Protein AF-A0A8B7ITH2-F1 (afdb_monomer_lite)

Sequence (144 aa):
AIYERLFCWIVTHINDVIEVKNYDTTIHGKNTVIGVLDIYGFEIFDNNSFEQFCINYCNEKLQQLFIQLVLKQEQEEYQREGIPWKHIDYFNNQIIVDLVEQQHKGIIAILDDACMNVGKVTDEMFLEALNNKLGKHAHFSSRK

Secondary structure (DSSP, 8-state):
-HHHHHHHHHHHHHHHHHS-TT--HHHH-S---------------SS--HHHHHHHHHHHHHHHHHIIIIIIHHHHHHHHTT----------THHHHHHHH-TTTSHHHHHHHHHH-SS---HHHHHHHHHHHHTT-TT-----

pLDDT: mean 92.3, std 6.29, range [57.03, 98.44]

Foldseek 3Di:
DVVVVVVVVVVVVVCVVPDDPPDDCVVNNDDDDDDDDDADEQDDDPDDDVVNVVRVLVNLVVVLVCCVPPPVVVVVVCVVVVHDDDRDDDDRSVLVNCCADPDCQHLVNLVVVQVPDPDDRDPVNSVVVCCVRPVPPPPDDDDD

Structure (mmCIF, N/CA/C/O backbone):
data_AF-A0A8B7ITH2-F1
#
_entry.id   AF-A0A8B7ITH2-F1
#
loop_
_atom_site.group_PDB
_atom_site.id
_atom_site.type_symbol
_atom_site.label_atom_id
_atom_site.label_alt_id
_atom_site.label_comp_id
_atom_site.label_asym_id
_atom_site.label_entity_id
_atom_site.label_seq_id
_atom_site.pdbx_PDB_ins_code
_atom_site.Cartn_x
_atom_site.Cartn_y
_atom_site.Cartn_z
_atom_site.occupancy
_atom_site.B_iso_or_equiv
_atom_site.auth_seq_id
_atom_site.auth_comp_id
_atom_site.auth_asym_id
_atom_site.auth_atom_id
_atom_site.pdbx_PDB_model_num
ATOM 1 N N . ALA A 1 1 ? 12.187 0.016 17.389 1.00 87.50 1 ALA A N 1
ATOM 2 C CA . ALA A 1 1 ? 13.188 1.039 17.768 1.00 87.50 1 ALA A CA 1
ATOM 3 C C . ALA A 1 1 ? 14.646 0.580 17.593 1.00 87.50 1 ALA A C 1
ATOM 5 O O . ALA A 1 1 ? 15.222 0.928 16.577 1.00 87.50 1 ALA A O 1
ATOM 6 N N . ILE A 1 2 ? 15.288 -0.166 18.512 1.00 96.69 2 ILE A N 1
ATOM 7 C CA . ILE A 1 2 ? 16.733 -0.497 18.360 1.00 96.69 2 ILE A CA 1
ATOM 8 C C . ILE A 1 2 ? 16.987 -1.410 17.154 1.00 96.69 2 ILE A C 1
ATOM 10 O O . ILE A 1 2 ? 17.840 -1.100 16.329 1.00 96.69 2 ILE A O 1
ATOM 14 N N . TYR A 1 3 ? 16.219 -2.496 17.032 1.00 97.38 3 TYR A N 1
ATOM 15 C CA . TYR A 1 3 ? 16.345 -3.435 15.914 1.00 97.38 3 TYR A CA 1
ATOM 16 C C . TYR A 1 3 ? 16.109 -2.757 14.558 1.00 97.38 3 TYR A C 1
ATOM 18 O O . TYR A 1 3 ? 16.921 -2.874 13.654 1.00 97.38 3 TYR A O 1
ATOM 26 N N . GLU A 1 4 ? 15.036 -1.977 14.453 1.00 96.81 4 GLU A N 1
ATOM 27 C CA . GLU A 1 4 ? 14.710 -1.166 13.275 1.00 96.81 4 GLU A CA 1
ATOM 28 C C . GLU A 1 4 ? 15.853 -0.214 12.887 1.00 96.81 4 GLU A C 1
ATOM 30 O O . GLU A 1 4 ? 16.275 -0.192 11.738 1.00 96.81 4 GLU A O 1
ATOM 35 N N . ARG A 1 5 ? 16.419 0.529 13.850 1.00 97.56 5 ARG A N 1
ATOM 36 C CA . ARG A 1 5 ? 17.552 1.432 13.588 1.00 97.56 5 ARG A CA 1
ATOM 37 C C . ARG A 1 5 ? 18.795 0.681 13.125 1.00 97.56 5 ARG A C 1
ATOM 39 O O . ARG A 1 5 ? 19.500 1.174 12.252 1.00 97.56 5 ARG A O 1
ATOM 46 N N . LEU A 1 6 ? 19.056 -0.491 13.702 1.00 98.19 6 LEU A N 1
ATOM 47 C CA . LEU A 1 6 ? 20.152 -1.356 13.276 1.00 98.19 6 LEU A CA 1
ATOM 48 C C . LEU A 1 6 ? 19.934 -1.853 11.844 1.00 98.19 6 LEU A C 1
ATOM 50 O O . LEU A 1 6 ? 20.849 -1.766 11.033 1.00 98.19 6 LEU A O 1
ATOM 54 N N . PHE A 1 7 ? 18.730 -2.328 11.524 1.00 97.88 7 PHE A N 1
ATOM 55 C CA . PHE A 1 7 ? 18.370 -2.768 10.179 1.00 97.88 7 PHE A CA 1
ATOM 56 C C . PHE A 1 7 ? 18.556 -1.639 9.158 1.00 97.88 7 PHE A C 1
ATOM 58 O O . PHE A 1 7 ? 19.270 -1.822 8.175 1.00 97.88 7 PHE A O 1
ATOM 65 N N . CYS A 1 8 ? 18.011 -0.449 9.432 1.00 97.69 8 CYS A N 1
ATOM 66 C CA . CYS A 1 8 ? 18.190 0.719 8.569 1.00 97.69 8 CYS A CA 1
ATOM 67 C C . CYS A 1 8 ? 19.670 1.080 8.397 1.00 97.69 8 CYS A C 1
ATOM 69 O O . CYS A 1 8 ? 20.098 1.352 7.281 1.00 97.69 8 CYS A O 1
ATOM 71 N N . TRP A 1 9 ? 20.470 1.036 9.469 1.00 98.19 9 TRP A N 1
ATOM 72 C CA . TRP A 1 9 ? 21.908 1.302 9.386 1.00 98.19 9 TRP A CA 1
ATOM 73 C C . TRP A 1 9 ? 22.636 0.296 8.485 1.00 98.19 9 TRP A C 1
ATOM 75 O O . TRP A 1 9 ? 23.464 0.704 7.673 1.00 98.19 9 TRP A O 1
ATOM 85 N N . ILE A 1 10 ? 22.304 -0.997 8.578 1.00 98.44 10 ILE A N 1
ATOM 86 C CA . ILE A 1 10 ? 22.871 -2.035 7.705 1.00 98.44 10 ILE A CA 1
ATOM 87 C C . ILE A 1 10 ? 22.508 -1.758 6.242 1.00 98.44 10 ILE A C 1
ATOM 89 O O . ILE A 1 10 ? 23.390 -1.786 5.387 1.00 98.44 10 ILE A O 1
ATOM 93 N N . VAL A 1 11 ? 21.236 -1.460 5.953 1.00 97.88 11 VAL A N 1
ATOM 94 C CA . VAL A 1 11 ? 20.770 -1.152 4.590 1.00 97.88 11 VAL A CA 1
ATOM 95 C C . VAL A 1 11 ? 21.497 0.070 4.027 1.00 97.88 11 VAL A C 1
ATOM 97 O O . VAL A 1 11 ? 22.020 0.003 2.917 1.00 97.88 11 VAL A O 1
ATOM 100 N N . THR A 1 12 ? 21.597 1.156 4.798 1.00 98.06 12 THR A N 1
ATOM 101 C CA . THR A 1 12 ? 22.354 2.351 4.395 1.00 98.06 12 THR A CA 1
ATOM 102 C C . THR A 1 12 ? 23.814 2.013 4.116 1.00 98.06 12 THR A C 1
ATOM 104 O O . THR A 1 12 ? 24.338 2.392 3.076 1.00 98.06 12 THR A O 1
ATOM 107 N N . HIS A 1 13 ? 24.460 1.243 4.994 1.00 98.00 13 HIS A N 1
ATOM 108 C CA . HIS A 1 13 ? 25.859 0.873 4.809 1.00 98.00 13 HIS A CA 1
ATOM 109 C C . HIS A 1 13 ? 26.086 0.034 3.543 1.00 98.00 13 HIS A C 1
ATOM 111 O O . HIS A 1 13 ? 27.058 0.257 2.827 1.00 98.00 13 HIS A O 1
ATOM 117 N N . ILE A 1 14 ? 25.186 -0.908 3.239 1.00 97.94 14 ILE A N 1
ATOM 118 C CA . ILE A 1 14 ? 25.242 -1.685 1.994 1.00 97.94 14 ILE A CA 1
ATOM 119 C C . ILE A 1 14 ? 25.089 -0.755 0.785 1.00 97.94 14 ILE A C 1
ATOM 121 O O . ILE A 1 14 ? 25.892 -0.852 -0.142 1.00 97.94 14 ILE A O 1
ATOM 125 N N . ASN A 1 15 ? 24.118 0.163 0.816 1.00 96.44 15 ASN A N 1
ATOM 126 C CA . ASN A 1 15 ? 23.879 1.123 -0.264 1.00 96.44 15 ASN A CA 1
ATOM 127 C C . ASN A 1 15 ? 25.113 1.993 -0.548 1.00 96.44 15 ASN A C 1
ATOM 129 O O . ASN A 1 15 ? 25.517 2.096 -1.703 1.00 96.44 15 ASN A O 1
ATOM 133 N N . ASP A 1 16 ? 25.768 2.528 0.486 1.00 95.69 16 ASP A N 1
ATOM 134 C CA . ASP A 1 16 ? 26.981 3.354 0.351 1.00 95.69 16 ASP A CA 1
ATOM 135 C C . ASP A 1 16 ? 28.165 2.590 -0.280 1.00 95.69 16 ASP A C 1
ATOM 137 O O . ASP A 1 16 ? 29.062 3.177 -0.897 1.00 95.69 16 ASP A O 1
ATOM 141 N N . VAL A 1 17 ? 28.205 1.266 -0.092 1.00 96.12 17 VAL A N 1
ATOM 142 C CA . VAL A 1 17 ? 29.256 0.395 -0.636 1.00 96.12 17 VAL A CA 1
ATOM 143 C C . VAL A 1 17 ? 28.990 0.041 -2.098 1.00 96.12 17 VAL A C 1
ATOM 145 O O . VAL A 1 17 ? 29.939 0.004 -2.883 1.00 96.12 17 VAL A O 1
ATOM 148 N N . ILE A 1 18 ? 27.733 -0.223 -2.468 1.00 94.44 18 ILE A N 1
ATOM 149 C CA . ILE A 1 18 ? 27.357 -0.629 -3.835 1.00 94.44 18 ILE A CA 1
ATOM 150 C C . ILE A 1 18 ? 27.076 0.554 -4.768 1.00 94.44 18 ILE A C 1
ATOM 152 O O . ILE A 1 18 ? 26.967 0.355 -5.978 1.00 94.44 18 ILE A O 1
ATOM 156 N N . GLU A 1 19 ? 26.942 1.767 -4.228 1.00 90.62 19 GLU A N 1
ATOM 157 C CA . GLU A 1 19 ? 26.720 2.978 -5.012 1.00 90.62 19 GLU A CA 1
ATOM 158 C C . GLU A 1 19 ? 27.810 3.152 -6.083 1.00 90.62 19 GLU A C 1
ATOM 160 O O . GLU A 1 19 ? 29.016 3.078 -5.819 1.00 90.62 19 GLU A O 1
ATOM 165 N N . VAL A 1 20 ? 27.381 3.408 -7.322 1.00 87.25 20 VAL A N 1
ATOM 166 C CA . VAL A 1 20 ? 28.291 3.633 -8.448 1.00 87.25 20 VAL A CA 1
ATOM 167 C C . VAL A 1 20 ? 28.952 5.002 -8.294 1.00 87.25 20 VAL A C 1
ATOM 169 O O . VAL A 1 20 ? 28.355 6.041 -8.572 1.00 87.25 20 VAL A O 1
ATOM 172 N N . LYS A 1 21 ? 30.214 5.002 -7.863 1.00 85.31 21 LYS A N 1
ATOM 173 C CA . LYS A 1 21 ? 31.016 6.223 -7.702 1.00 85.31 21 LYS A CA 1
ATOM 174 C C . LYS A 1 21 ? 31.520 6.738 -9.049 1.00 85.31 21 LYS A C 1
ATOM 176 O O . LYS A 1 21 ? 31.799 5.961 -9.957 1.00 85.31 21 LYS A O 1
ATOM 181 N N . ASN A 1 22 ? 31.720 8.054 -9.132 1.00 83.38 22 ASN A N 1
ATOM 182 C CA . ASN A 1 22 ? 32.293 8.752 -10.292 1.00 83.38 22 ASN A CA 1
ATOM 183 C C . ASN A 1 22 ? 31.465 8.632 -11.583 1.00 83.38 22 ASN A C 1
ATOM 185 O O . ASN A 1 22 ? 32.025 8.587 -12.675 1.00 83.38 22 ASN A O 1
ATOM 189 N N . TYR A 1 23 ? 30.135 8.601 -11.468 1.00 80.25 23 TYR A N 1
ATOM 190 C CA . TYR A 1 23 ? 29.258 8.643 -12.631 1.00 80.25 23 TYR A CA 1
ATOM 191 C C . TYR A 1 23 ? 29.301 10.027 -13.306 1.00 80.25 23 TYR A C 1
ATOM 193 O O . TYR A 1 23 ? 28.702 10.988 -12.824 1.00 80.25 23 TYR A O 1
ATOM 201 N N . ASP A 1 24 ? 29.996 10.128 -14.435 1.00 81.44 24 ASP A N 1
ATOM 202 C CA . ASP A 1 24 ? 29.956 11.278 -15.333 1.00 81.44 24 ASP A CA 1
ATOM 203 C C . ASP A 1 24 ? 28.923 11.068 -16.457 1.00 81.44 24 ASP A C 1
ATOM 205 O O . ASP A 1 24 ? 29.073 10.198 -17.317 1.00 81.44 24 ASP A O 1
ATOM 209 N N . THR A 1 25 ? 27.875 11.895 -16.481 1.00 81.62 25 THR A N 1
ATOM 210 C CA . THR A 1 25 ? 26.812 11.862 -17.503 1.00 81.62 25 THR A CA 1
ATOM 211 C C . THR A 1 25 ? 27.325 12.145 -18.917 1.00 81.62 25 THR A C 1
ATOM 213 O O . THR A 1 25 ? 26.699 11.715 -19.888 1.00 81.62 25 THR A O 1
ATOM 216 N N . THR A 1 26 ? 28.457 12.840 -19.056 1.00 81.69 26 THR A N 1
ATOM 217 C CA . THR A 1 26 ? 29.075 13.157 -20.351 1.00 81.69 26 THR A CA 1
ATOM 218 C C . THR A 1 26 ? 29.858 11.980 -20.928 1.00 81.69 26 THR A C 1
ATOM 220 O O . THR A 1 26 ? 29.947 11.849 -22.147 1.00 81.69 26 THR A O 1
ATOM 223 N N . ILE A 1 27 ? 30.370 11.096 -20.063 1.00 82.06 27 ILE A N 1
ATOM 224 C CA . ILE A 1 27 ? 31.176 9.925 -20.440 1.00 82.06 27 ILE A CA 1
ATOM 225 C C . ILE A 1 27 ? 30.312 8.657 -20.491 1.00 82.06 27 ILE A C 1
ATOM 227 O O . ILE A 1 27 ? 30.479 7.827 -21.383 1.00 82.06 27 ILE A O 1
ATOM 231 N N . HIS A 1 28 ? 29.382 8.500 -19.547 1.00 81.19 28 HIS A N 1
ATOM 232 C CA . HIS A 1 28 ? 28.599 7.274 -19.354 1.00 81.19 28 HIS A CA 1
ATOM 233 C C . HIS A 1 28 ? 27.161 7.366 -19.885 1.00 81.19 28 HIS A C 1
ATOM 235 O O . HIS A 1 28 ? 26.462 6.357 -19.935 1.00 81.19 28 HIS A O 1
ATOM 241 N N . GLY A 1 29 ? 26.717 8.547 -20.329 1.00 81.31 29 GLY A N 1
ATOM 242 C CA . GLY A 1 29 ? 25.391 8.747 -20.911 1.00 81.31 29 GLY A CA 1
ATOM 243 C C . GLY A 1 29 ? 24.272 8.877 -19.872 1.00 81.31 29 GLY A C 1
ATOM 244 O O . GLY A 1 29 ? 24.468 9.408 -18.774 1.00 81.31 29 GLY A O 1
ATOM 245 N N . LYS A 1 30 ? 23.054 8.445 -20.231 1.00 76.19 30 LYS A N 1
ATOM 246 C CA . LYS A 1 30 ? 21.887 8.475 -19.331 1.00 76.19 30 LYS A CA 1
ATOM 247 C C . LYS A 1 30 ? 21.981 7.346 -18.309 1.00 76.19 30 LYS A C 1
ATOM 249 O O . LYS A 1 30 ? 22.200 6.202 -18.685 1.00 76.19 30 LYS A O 1
ATOM 254 N N . ASN A 1 31 ? 21.740 7.675 -17.042 1.00 79.19 31 ASN A N 1
ATOM 255 C CA . ASN A 1 31 ? 21.774 6.698 -15.961 1.00 79.19 31 ASN A CA 1
ATOM 256 C C . ASN A 1 31 ? 20.528 5.806 -16.047 1.00 79.19 31 ASN A C 1
ATOM 258 O O . ASN A 1 31 ? 19.432 6.226 -15.674 1.00 79.19 31 ASN A O 1
ATOM 262 N N . THR A 1 32 ? 20.681 4.611 -16.613 1.00 84.62 32 THR A N 1
ATOM 263 C CA . THR A 1 32 ? 19.619 3.606 -16.727 1.00 84.62 32 THR A CA 1
ATOM 264 C C . THR A 1 32 ? 19.839 2.507 -15.705 1.00 84.62 32 THR A C 1
ATOM 266 O O . THR A 1 32 ? 20.944 1.979 -15.598 1.00 84.62 32 THR A O 1
ATOM 269 N N . VAL A 1 33 ? 18.777 2.119 -15.005 1.00 89.00 33 VAL A N 1
ATOM 270 C CA . VAL A 1 33 ? 18.813 1.060 -13.994 1.00 89.00 33 VAL A CA 1
ATOM 271 C C . VAL A 1 33 ? 17.851 -0.063 -14.365 1.00 89.00 33 VAL A C 1
ATOM 273 O O . VAL A 1 33 ? 16.806 0.179 -14.968 1.00 89.00 33 VAL A O 1
ATOM 276 N N . ILE A 1 34 ? 18.203 -1.290 -13.984 1.00 92.81 34 ILE A N 1
ATOM 277 C CA . ILE A 1 34 ? 17.308 -2.448 -14.025 1.00 92.81 34 ILE A CA 1
ATOM 278 C C . ILE A 1 34 ? 16.887 -2.717 -12.583 1.00 92.81 34 ILE A C 1
ATOM 280 O O . ILE A 1 34 ? 17.727 -3.038 -11.744 1.00 92.81 34 ILE A O 1
ATOM 284 N N . GLY A 1 35 ? 15.600 -2.541 -12.291 1.00 92.69 35 GLY A N 1
ATOM 285 C CA . GLY A 1 35 ? 15.034 -2.815 -10.974 1.00 92.69 35 GLY A CA 1
ATOM 286 C C . GLY A 1 35 ? 14.550 -4.258 -10.865 1.00 92.69 35 GLY A C 1
ATOM 287 O O . GLY A 1 35 ? 13.930 -4.775 -11.791 1.00 92.69 35 GLY A O 1
ATOM 288 N N . VAL A 1 36 ? 14.801 -4.885 -9.718 1.00 95.19 36 VAL A N 1
ATOM 289 C CA . VAL A 1 36 ? 14.209 -6.173 -9.337 1.00 95.19 36 VAL A CA 1
ATOM 290 C C . VAL A 1 36 ? 13.435 -5.950 -8.044 1.00 95.19 36 VAL A C 1
ATOM 292 O O . VAL A 1 36 ? 13.971 -5.370 -7.102 1.00 95.19 36 VAL A O 1
ATOM 295 N N . LEU A 1 37 ? 12.172 -6.372 -8.020 1.00 94.38 37 LEU A N 1
ATOM 296 C CA . LEU A 1 37 ? 11.290 -6.248 -6.863 1.00 94.38 37 LEU A CA 1
ATOM 297 C C . LEU A 1 37 ? 11.066 -7.635 -6.255 1.00 94.38 37 LEU A C 1
ATOM 299 O O . LEU A 1 37 ? 10.577 -8.527 -6.944 1.00 94.38 37 LEU A O 1
ATOM 303 N N . ASP A 1 38 ? 11.412 -7.789 -4.979 1.00 96.12 38 ASP A N 1
ATOM 304 C CA . ASP A 1 38 ? 11.161 -8.987 -4.174 1.00 96.12 38 ASP A CA 1
ATOM 305 C C . ASP A 1 38 ? 10.385 -8.583 -2.917 1.00 96.12 38 ASP A C 1
ATOM 307 O O . ASP A 1 38 ? 10.816 -7.707 -2.164 1.00 96.12 38 ASP A O 1
ATOM 311 N N . ILE A 1 39 ? 9.197 -9.154 -2.745 1.00 93.62 39 ILE A N 1
ATOM 312 C CA . ILE A 1 39 ? 8.200 -8.735 -1.757 1.00 93.62 39 ILE A CA 1
ATOM 313 C C . ILE A 1 39 ? 7.326 -9.920 -1.340 1.00 93.62 39 ILE A C 1
ATOM 315 O O . ILE A 1 39 ? 7.174 -10.899 -2.071 1.00 93.62 39 ILE A O 1
ATOM 319 N N . TYR A 1 40 ? 6.676 -9.791 -0.185 1.00 89.19 40 TYR A N 1
ATOM 320 C CA . TYR A 1 40 ? 5.657 -10.736 0.267 1.00 89.19 40 TYR A CA 1
ATOM 321 C C . TYR A 1 40 ? 4.392 -10.669 -0.604 1.00 89.19 40 TYR A C 1
ATOM 323 O O . TYR A 1 40 ? 3.943 -9.581 -0.971 1.00 89.19 40 TYR A O 1
ATOM 331 N N . GLY A 1 41 ? 3.795 -11.831 -0.888 1.00 93.38 41 GLY A N 1
ATOM 332 C CA . GLY A 1 41 ? 2.473 -11.936 -1.516 1.00 93.38 41 GLY A CA 1
ATOM 333 C C . GLY A 1 41 ? 1.322 -11.716 -0.527 1.00 93.38 41 GLY A C 1
ATOM 334 O O . GLY A 1 41 ? 1.550 -11.397 0.638 1.00 93.38 41 GLY A O 1
ATOM 335 N N . PHE A 1 42 ? 0.081 -11.914 -0.982 1.00 95.69 42 PHE A N 1
ATOM 336 C CA . PHE A 1 42 ? -1.097 -11.868 -0.108 1.00 95.69 42 PHE A CA 1
ATOM 337 C C . PHE A 1 42 ? -1.026 -12.921 1.010 1.00 95.69 42 PHE A C 1
ATOM 339 O O . PHE A 1 42 ? -0.768 -14.099 0.752 1.00 95.69 42 PHE A O 1
ATOM 346 N N . GLU A 1 43 ? -1.340 -12.506 2.237 1.00 96.31 43 GLU A N 1
ATOM 347 C CA . GLU A 1 43 ? -1.378 -13.350 3.432 1.00 96.31 43 GLU A CA 1
ATOM 348 C C . GLU A 1 43 ? -2.797 -13.428 4.002 1.00 96.31 43 GLU A C 1
ATOM 350 O O . GLU A 1 43 ? -3.468 -12.411 4.198 1.00 96.31 43 GLU A O 1
ATOM 355 N N . ILE A 1 44 ? -3.260 -14.647 4.285 1.00 95.19 44 ILE A N 1
ATOM 356 C CA . ILE A 1 44 ? -4.554 -14.898 4.924 1.00 95.19 44 ILE A CA 1
ATOM 357 C C . ILE A 1 44 ? -4.362 -15.984 5.980 1.00 95.19 44 ILE A C 1
ATOM 359 O O . ILE A 1 44 ? -4.217 -17.163 5.655 1.00 95.19 44 ILE A O 1
ATOM 363 N N . PHE A 1 45 ? -4.381 -15.578 7.245 1.00 95.44 45 PHE A N 1
ATOM 364 C CA . PHE A 1 45 ? -4.317 -16.469 8.403 1.00 95.44 45 PHE A CA 1
ATOM 365 C C . PHE A 1 45 ? -5.656 -16.523 9.148 1.00 95.44 45 PHE A C 1
ATOM 367 O O . PHE A 1 45 ? -6.573 -15.752 8.857 1.00 95.44 45 PHE A O 1
ATOM 374 N N . ASP A 1 46 ? -5.753 -17.405 10.148 1.00 96.38 46 ASP A N 1
ATOM 375 C CA . ASP A 1 46 ? -6.924 -17.484 11.035 1.00 96.38 46 ASP A CA 1
ATOM 376 C C . ASP A 1 46 ? -7.153 -16.167 11.796 1.00 96.38 46 ASP A C 1
ATOM 378 O O . ASP A 1 46 ? -8.290 -15.722 11.949 1.00 96.38 46 ASP A O 1
ATOM 382 N N . ASN A 1 47 ? -6.063 -15.522 12.227 1.00 94.94 47 ASN A N 1
ATOM 383 C CA . ASN A 1 47 ? -6.062 -14.198 12.844 1.00 94.94 47 ASN A CA 1
ATOM 384 C C . ASN A 1 47 ? -5.080 -13.300 12.088 1.00 94.94 47 ASN A C 1
ATOM 386 O O . ASN A 1 47 ? -3.880 -13.564 12.097 1.00 94.94 47 ASN A O 1
ATOM 390 N N . ASN A 1 48 ? -5.590 -12.248 11.447 1.00 95.56 48 ASN A N 1
ATOM 391 C CA . ASN A 1 48 ? -4.785 -11.268 10.716 1.00 95.56 48 ASN A CA 1
ATOM 392 C C . ASN A 1 48 ? -4.709 -9.983 11.541 1.00 95.56 48 ASN A C 1
ATOM 394 O O . ASN A 1 48 ? -5.750 -9.462 11.951 1.00 95.56 48 ASN A O 1
ATOM 398 N N . SER A 1 49 ? -3.500 -9.483 11.786 1.00 96.62 49 SER A N 1
ATOM 399 C CA . SER A 1 49 ? -3.271 -8.232 12.510 1.00 96.62 49 SER A CA 1
ATOM 400 C C . SER A 1 49 ? -2.994 -7.073 11.547 1.00 96.62 49 SER A C 1
ATOM 402 O O . SER A 1 49 ? -3.162 -7.184 10.327 1.00 96.62 49 SER A O 1
ATOM 404 N N . PHE A 1 50 ? -2.597 -5.926 12.098 1.00 96.25 50 PHE A N 1
ATOM 405 C CA . PHE A 1 50 ? -2.272 -4.735 11.317 1.00 96.25 50 PHE A CA 1
ATOM 406 C C . PHE A 1 50 ? -1.130 -4.980 10.312 1.00 96.25 50 PHE A C 1
ATOM 408 O O . PHE A 1 50 ? -1.120 -4.413 9.223 1.00 96.25 50 PHE A O 1
ATOM 415 N N . GLU A 1 51 ? -0.199 -5.875 10.631 1.00 96.62 51 GLU A N 1
ATOM 416 C CA . GLU A 1 51 ? 0.903 -6.267 9.759 1.00 96.62 51 GLU A CA 1
ATOM 417 C C . GLU A 1 51 ? 0.398 -6.922 8.466 1.00 96.62 51 GLU A C 1
ATOM 419 O O . GLU A 1 51 ? 0.760 -6.473 7.378 1.00 96.62 51 GLU A O 1
ATOM 424 N N . GLN A 1 52 ? -0.499 -7.912 8.561 1.00 97.94 52 GLN A N 1
ATOM 425 C CA . GLN A 1 52 ? -1.126 -8.522 7.379 1.00 97.94 52 GLN A CA 1
ATOM 426 C C . GLN A 1 52 ? -1.952 -7.506 6.592 1.00 97.94 52 GLN A C 1
ATOM 428 O O . GLN A 1 52 ? -1.955 -7.540 5.363 1.00 97.94 52 GLN A O 1
ATOM 433 N N . PHE A 1 53 ? -2.632 -6.581 7.274 1.00 97.62 53 PHE A N 1
ATOM 434 C CA . PHE A 1 53 ? -3.345 -5.496 6.602 1.00 97.62 53 PHE A CA 1
ATOM 435 C C . PHE A 1 53 ? -2.397 -4.652 5.735 1.00 97.62 53 PHE A C 1
ATOM 437 O O . PHE A 1 53 ? -2.687 -4.433 4.560 1.00 97.62 53 PHE A O 1
ATOM 444 N N . CYS A 1 54 ? -1.237 -4.253 6.265 1.00 97.75 54 CYS A N 1
ATOM 445 C CA . CYS A 1 54 ? -0.217 -3.517 5.514 1.00 97.75 54 CYS A CA 1
ATOM 446 C C . CYS A 1 54 ? 0.355 -4.326 4.336 1.00 97.75 54 CYS A C 1
ATOM 448 O O . CYS A 1 54 ? 0.520 -3.776 3.245 1.00 97.75 54 CYS A O 1
ATOM 450 N N . ILE A 1 55 ? 0.624 -5.623 4.528 1.00 97.56 55 ILE A N 1
ATOM 451 C CA . ILE A 1 55 ? 1.124 -6.515 3.467 1.00 97.56 55 ILE A CA 1
ATOM 452 C C . ILE A 1 55 ? 0.093 -6.644 2.338 1.00 97.56 55 ILE A C 1
ATOM 454 O O . ILE A 1 55 ? 0.419 -6.450 1.165 1.00 97.56 55 ILE A O 1
ATOM 458 N N . ASN A 1 56 ? -1.164 -6.924 2.676 1.00 97.81 56 ASN A N 1
ATOM 459 C CA . ASN A 1 56 ? -2.233 -7.106 1.695 1.00 97.81 56 ASN A CA 1
ATOM 460 C C . ASN A 1 56 ? -2.576 -5.798 0.976 1.00 97.81 56 ASN A C 1
ATOM 462 O O . ASN A 1 56 ? -2.781 -5.801 -0.234 1.00 97.81 56 ASN A O 1
ATOM 466 N N . TYR A 1 57 ? -2.560 -4.666 1.681 1.00 97.94 57 TYR A N 1
ATOM 467 C CA . TYR A 1 57 ? -2.710 -3.352 1.061 1.00 97.94 57 TYR A CA 1
ATOM 468 C C . TYR A 1 57 ? -1.585 -3.053 0.053 1.00 97.94 57 TYR A C 1
ATOM 470 O O . TYR A 1 57 ? -1.858 -2.588 -1.054 1.00 97.94 57 TYR A O 1
ATOM 478 N N . CYS A 1 58 ? -0.330 -3.369 0.390 1.00 97.38 58 CYS A N 1
ATOM 479 C CA . CYS A 1 58 ? 0.787 -3.255 -0.552 1.00 97.38 58 CYS A CA 1
ATOM 480 C C . CYS A 1 58 ? 0.539 -4.095 -1.818 1.00 97.38 58 CYS A C 1
ATOM 482 O O . CYS A 1 58 ? 0.706 -3.608 -2.939 1.00 97.38 58 CYS A O 1
ATOM 484 N N . ASN A 1 59 ? 0.058 -5.329 -1.649 1.00 97.62 59 ASN A N 1
ATOM 485 C CA . ASN A 1 59 ? -0.287 -6.202 -2.767 1.00 97.62 59 ASN A CA 1
ATOM 486 C C . ASN A 1 59 ? -1.443 -5.650 -3.622 1.00 97.62 59 ASN A C 1
ATOM 488 O O . ASN A 1 59 ? -1.353 -5.691 -4.848 1.00 97.62 59 ASN A O 1
ATOM 492 N N . GLU A 1 60 ? -2.475 -5.046 -3.025 1.00 97.69 60 GLU A N 1
ATOM 493 C CA . GLU A 1 60 ? -3.548 -4.365 -3.772 1.00 97.69 60 GLU A CA 1
ATOM 494 C C . GLU A 1 60 ? -3.008 -3.207 -4.630 1.00 97.69 60 GLU A C 1
ATOM 496 O O . GLU A 1 60 ? -3.371 -3.065 -5.803 1.00 97.69 60 GLU A O 1
ATOM 501 N N . LYS A 1 61 ? -2.077 -2.403 -4.098 1.00 96.94 61 LYS A N 1
ATOM 502 C CA . LYS A 1 61 ? -1.422 -1.323 -4.861 1.00 96.94 61 LYS A CA 1
ATOM 503 C C . LYS A 1 61 ? -0.637 -1.863 -6.056 1.00 96.94 61 LYS A C 1
ATOM 505 O O . LYS A 1 61 ? -0.676 -1.273 -7.137 1.00 96.94 61 LYS A O 1
ATOM 510 N N . LEU A 1 62 ? 0.058 -2.983 -5.881 1.00 96.12 62 LEU A N 1
ATOM 511 C CA . LEU A 1 62 ? 0.832 -3.621 -6.946 1.00 96.12 62 LEU A CA 1
ATOM 512 C C . LEU A 1 62 ? -0.053 -4.280 -7.996 1.00 96.12 62 LEU A C 1
ATOM 514 O O . LEU A 1 62 ? 0.221 -4.154 -9.188 1.00 96.12 62 LEU A O 1
ATOM 518 N N . GLN A 1 63 ? -1.145 -4.915 -7.575 1.00 95.88 63 GLN A N 1
ATOM 519 C CA . GLN A 1 63 ? -2.158 -5.419 -8.491 1.00 95.88 63 GLN A CA 1
ATOM 520 C C . GLN A 1 63 ? -2.748 -4.278 -9.327 1.00 95.88 63 GLN A C 1
ATOM 522 O O . GLN A 1 63 ? -2.900 -4.434 -10.538 1.00 95.88 63 GLN A O 1
ATOM 527 N N . GLN A 1 64 ? -3.010 -3.114 -8.724 1.00 96.69 64 GLN A N 1
ATOM 528 C CA . GLN A 1 64 ? -3.518 -1.965 -9.470 1.00 96.69 64 GLN A CA 1
ATOM 529 C C . GLN A 1 64 ? -2.501 -1.447 -10.492 1.00 96.69 64 GLN A C 1
ATOM 531 O O . GLN A 1 64 ? -2.862 -1.135 -11.629 1.00 96.69 64 GLN A O 1
ATOM 536 N N . LEU A 1 65 ? -1.218 -1.398 -10.123 1.00 94.56 65 LEU A N 1
ATOM 537 C CA . LEU A 1 65 ? -0.147 -1.051 -11.056 1.00 94.56 65 LEU A CA 1
ATOM 538 C C . LEU A 1 65 ? -0.081 -2.049 -12.222 1.00 94.56 65 LEU A C 1
ATOM 540 O O . LEU A 1 65 ? 0.007 -1.638 -13.377 1.00 94.56 65 LEU A O 1
ATOM 544 N N . PHE A 1 66 ? -0.183 -3.350 -11.938 1.00 93.88 66 PHE A N 1
ATOM 545 C CA . PHE A 1 66 ? -0.206 -4.396 -12.960 1.00 93.88 66 PHE A CA 1
ATOM 546 C C . PHE A 1 66 ? -1.402 -4.244 -13.908 1.00 93.88 66 PHE A C 1
ATOM 548 O O . PHE A 1 66 ? -1.233 -4.290 -15.124 1.00 93.88 66 PHE A O 1
ATOM 555 N N . ILE A 1 67 ? -2.602 -3.993 -13.378 1.00 92.81 67 ILE A N 1
ATOM 556 C CA . ILE A 1 67 ? -3.804 -3.752 -14.187 1.00 92.81 67 ILE A CA 1
ATOM 557 C C . ILE A 1 67 ? -3.605 -2.547 -15.116 1.00 92.81 67 ILE A C 1
ATOM 559 O O . ILE A 1 67 ? -3.949 -2.611 -16.297 1.00 92.81 67 ILE A O 1
ATOM 563 N N . GLN A 1 68 ? -3.037 -1.452 -14.608 1.00 90.88 68 GLN A N 1
ATOM 564 C CA . GLN A 1 68 ? -2.797 -0.254 -15.409 1.00 90.88 68 GLN A CA 1
ATOM 565 C C . GLN A 1 68 ? -1.747 -0.476 -16.502 1.00 90.88 68 GLN A C 1
ATOM 567 O O . GLN A 1 68 ? -1.980 -0.086 -17.645 1.00 90.88 68 GLN A O 1
ATOM 572 N N . LEU A 1 69 ? -0.612 -1.088 -16.164 1.00 90.94 69 LEU A N 1
ATOM 573 C CA . LEU A 1 69 ? 0.516 -1.229 -17.087 1.00 90.94 69 LEU A CA 1
ATOM 574 C C . LEU A 1 69 ? 0.353 -2.382 -18.075 1.00 90.94 69 LEU A C 1
ATOM 576 O O . LEU A 1 69 ? 0.785 -2.269 -19.211 1.00 90.94 69 LEU A O 1
ATOM 580 N N . VAL A 1 70 ? -0.246 -3.496 -17.659 1.00 89.94 70 VAL A N 1
ATOM 581 C CA . VAL A 1 70 ? -0.295 -4.706 -18.491 1.00 89.94 70 VAL A CA 1
ATOM 582 C C . VAL A 1 70 ? -1.632 -4.850 -19.189 1.00 89.94 70 VAL A C 1
ATOM 584 O O . VAL A 1 70 ? -1.669 -5.210 -20.353 1.00 89.94 70 VAL A O 1
ATOM 587 N N . LEU A 1 71 ? -2.752 -4.583 -18.517 1.00 88.81 71 LEU A N 1
ATOM 588 C 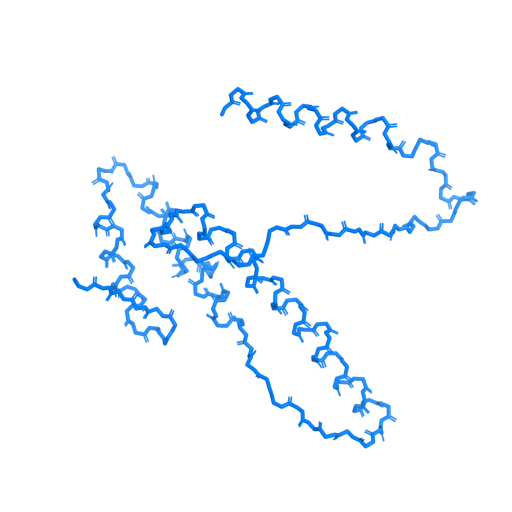CA . LEU A 1 71 ? -4.053 -4.738 -19.171 1.00 88.81 71 LEU A CA 1
ATOM 589 C C . LEU A 1 71 ? -4.438 -3.460 -19.903 1.00 88.81 71 LEU A C 1
ATOM 591 O O . LEU A 1 71 ? -4.636 -3.474 -21.113 1.00 88.81 71 LEU A O 1
ATOM 595 N N . LYS A 1 72 ? -4.534 -2.339 -19.188 1.00 89.81 72 LYS A N 1
ATOM 596 C CA . LYS A 1 72 ? -5.066 -1.106 -19.770 1.00 89.81 72 LYS A CA 1
ATOM 597 C C . LYS A 1 72 ? -4.185 -0.569 -20.903 1.00 89.81 72 LYS A C 1
ATOM 599 O O . LYS A 1 72 ? -4.714 -0.305 -21.979 1.00 89.81 72 LYS A O 1
ATOM 604 N N . GLN A 1 73 ? -2.876 -0.442 -20.678 1.00 90.81 73 GLN A N 1
ATOM 605 C CA . GLN A 1 73 ? -1.956 0.077 -21.697 1.00 90.81 73 GLN A CA 1
ATOM 606 C C . GLN A 1 73 ? -1.889 -0.814 -22.940 1.00 90.81 73 GLN A C 1
ATOM 608 O O . GLN A 1 73 ? -1.958 -0.283 -24.042 1.00 90.81 73 GLN A O 1
ATOM 613 N N . GLU A 1 74 ? -1.840 -2.141 -22.789 1.00 89.44 74 GLU A N 1
ATOM 614 C CA . GLU A 1 74 ? -1.837 -3.052 -23.944 1.00 89.44 74 GLU A CA 1
ATOM 615 C C . GLU A 1 74 ? -3.103 -2.877 -24.787 1.00 89.44 74 GLU A C 1
ATOM 617 O O . GLU A 1 74 ? -3.021 -2.682 -25.997 1.00 89.44 74 GLU A O 1
ATOM 622 N N . GLN A 1 75 ? -4.289 -2.869 -24.164 1.00 90.00 75 GLN A N 1
ATOM 623 C CA . GLN A 1 75 ? -5.539 -2.673 -24.907 1.00 90.00 75 GLN A CA 1
ATOM 624 C C . GLN A 1 75 ? -5.593 -1.316 -25.624 1.00 90.00 75 GLN A C 1
ATOM 626 O O . GLN A 1 75 ? -6.112 -1.235 -26.739 1.00 90.00 75 GLN A O 1
ATOM 631 N N . GLU A 1 76 ? -5.082 -0.255 -24.994 1.00 91.00 76 GLU A N 1
ATOM 632 C CA . GLU A 1 76 ? -4.981 1.077 -25.598 1.00 91.00 76 GLU A CA 1
ATOM 633 C C . GLU A 1 76 ? -3.989 1.102 -26.772 1.00 91.00 76 GLU A C 1
ATOM 635 O O . GLU A 1 76 ? -4.258 1.766 -27.776 1.00 91.00 76 GLU A O 1
ATOM 640 N N . GLU A 1 77 ? -2.880 0.362 -26.686 1.00 92.44 77 GLU A N 1
ATOM 641 C CA . GLU A 1 77 ? -1.890 0.255 -27.761 1.00 92.44 77 GLU A CA 1
ATOM 642 C C . GLU A 1 77 ? -2.451 -0.509 -28.965 1.00 92.44 77 GLU A C 1
ATOM 644 O O . GLU A 1 77 ? -2.412 0.007 -30.080 1.00 92.44 77 GLU A O 1
ATOM 649 N N . TYR A 1 78 ? -3.099 -1.662 -28.752 1.00 91.50 78 TYR A N 1
ATOM 650 C CA . TYR A 1 78 ? -3.753 -2.403 -29.840 1.00 91.50 78 TYR A CA 1
ATOM 651 C C . TYR A 1 78 ? -4.790 -1.547 -30.581 1.00 91.50 78 TYR A C 1
ATOM 653 O O . TYR A 1 78 ? -4.859 -1.572 -31.812 1.00 91.50 78 TYR A O 1
ATOM 661 N N . GLN A 1 79 ? -5.584 -0.760 -29.843 1.00 90.31 79 GLN A N 1
ATOM 662 C CA . GLN A 1 79 ? -6.544 0.175 -30.437 1.00 90.31 79 GLN A CA 1
ATOM 663 C C . GLN A 1 79 ? -5.850 1.279 -31.239 1.00 90.31 79 GLN A C 1
ATOM 665 O O . GLN A 1 79 ? -6.312 1.621 -32.330 1.00 90.31 79 GLN A O 1
ATOM 670 N N . ARG A 1 80 ? -4.746 1.828 -30.721 1.00 93.44 80 ARG A N 1
ATOM 671 C CA . ARG A 1 80 ? -3.967 2.877 -31.389 1.00 93.44 80 ARG A CA 1
ATOM 672 C C . ARG A 1 80 ? -3.328 2.382 -32.684 1.00 93.44 80 ARG A C 1
ATOM 674 O O . ARG A 1 80 ? -3.334 3.113 -33.671 1.00 93.44 80 ARG A O 1
ATOM 681 N N . GLU A 1 81 ? -2.813 1.158 -32.692 1.00 95.69 81 GLU A N 1
ATOM 682 C CA . GLU A 1 81 ? -2.206 0.534 -33.872 1.00 95.69 81 GLU A CA 1
ATOM 683 C C . GLU A 1 81 ? -3.246 0.015 -34.883 1.00 95.69 81 GLU A C 1
ATOM 685 O O . GLU A 1 81 ? -2.894 -0.390 -35.991 1.00 95.69 81 GLU A O 1
ATOM 690 N N . GLY A 1 82 ? -4.539 0.049 -34.537 1.00 91.81 82 GLY A N 1
ATOM 691 C CA . GLY A 1 82 ? -5.619 -0.433 -35.400 1.00 91.81 82 GLY A CA 1
ATOM 692 C C . GLY A 1 82 ? -5.647 -1.957 -35.544 1.00 91.81 82 GLY A C 1
ATOM 693 O O . GLY A 1 82 ? -6.204 -2.478 -36.513 1.00 91.81 82 GLY A O 1
ATOM 694 N N . ILE A 1 83 ? -5.047 -2.681 -34.596 1.00 92.94 83 ILE A N 1
ATOM 695 C CA . ILE A 1 83 ? -5.025 -4.141 -34.585 1.00 92.94 83 ILE A CA 1
ATOM 696 C C . ILE A 1 83 ? -6.389 -4.645 -34.088 1.00 92.94 83 ILE A C 1
ATOM 698 O O . ILE A 1 83 ? -6.878 -4.175 -33.057 1.00 92.94 83 ILE A O 1
ATOM 702 N N . PRO A 1 84 ? -7.025 -5.615 -34.775 1.00 88.31 84 PRO A N 1
ATOM 703 C CA . PRO A 1 84 ? -8.261 -6.224 -34.301 1.00 88.31 84 PRO A CA 1
ATOM 704 C C . PRO A 1 84 ? -8.069 -6.852 -32.916 1.00 88.31 84 PRO A C 1
ATOM 706 O O . PRO A 1 84 ? -7.467 -7.916 -32.777 1.00 88.31 84 PRO A O 1
ATOM 709 N N . TRP A 1 85 ? -8.604 -6.194 -31.892 1.00 87.50 85 TRP A N 1
ATOM 710 C CA . TRP A 1 85 ? -8.511 -6.629 -30.505 1.00 87.50 85 TRP A CA 1
ATOM 711 C C . TRP A 1 85 ? -9.891 -6.928 -29.931 1.00 87.50 85 TRP A C 1
ATOM 713 O O . TRP A 1 85 ? -10.843 -6.165 -30.113 1.00 87.50 85 TRP A O 1
ATOM 723 N N . LYS A 1 86 ? -10.002 -8.039 -29.200 1.00 87.69 86 LYS A N 1
ATOM 724 C CA . LYS A 1 86 ? -11.195 -8.347 -28.414 1.00 87.69 86 LYS A CA 1
ATOM 725 C C . LYS A 1 86 ? -11.015 -7.756 -27.023 1.00 87.69 86 LYS A C 1
ATOM 727 O O . LYS A 1 86 ? -10.174 -8.239 -26.275 1.00 87.69 86 LYS A O 1
ATOM 732 N N . HIS A 1 87 ? -11.834 -6.763 -26.680 1.00 86.81 87 HIS A N 1
ATOM 733 C CA . HIS A 1 87 ? -11.835 -6.177 -25.341 1.00 86.81 87 HIS A CA 1
ATOM 734 C C . HIS A 1 87 ? -11.965 -7.267 -24.267 1.00 86.81 87 HIS A C 1
ATOM 736 O O . HIS A 1 87 ? -12.851 -8.125 -24.341 1.00 86.81 87 HIS A O 1
ATOM 742 N N . ILE A 1 88 ? -11.058 -7.230 -23.295 1.00 87.69 88 ILE A N 1
ATOM 743 C CA . ILE A 1 88 ? -11.035 -8.099 -22.130 1.00 87.69 88 ILE A CA 1
ATOM 744 C C . ILE A 1 88 ? -11.564 -7.281 -20.962 1.00 87.69 88 ILE A C 1
ATOM 746 O O . ILE A 1 88 ? -10.955 -6.300 -20.537 1.00 87.69 88 ILE A O 1
ATOM 750 N N . ASP A 1 89 ? -12.709 -7.698 -20.436 1.00 89.38 89 ASP A N 1
ATOM 751 C CA . ASP A 1 89 ? -13.250 -7.108 -19.222 1.00 89.38 89 ASP A CA 1
ATOM 752 C C . ASP A 1 89 ? -12.449 -7.600 -18.014 1.00 89.38 89 ASP A C 1
ATOM 754 O O . ASP A 1 89 ? -12.162 -8.792 -17.879 1.00 89.38 89 ASP A O 1
ATOM 758 N N . TYR A 1 90 ? -12.094 -6.678 -17.122 1.00 88.88 90 TYR A N 1
ATOM 759 C CA . TYR A 1 90 ? -11.361 -6.980 -15.898 1.00 88.88 90 TYR A CA 1
ATOM 760 C C . TYR A 1 90 ? -11.926 -6.192 -14.715 1.00 88.88 90 TYR A C 1
ATOM 762 O O . TYR A 1 90 ? -12.514 -5.120 -14.868 1.00 88.88 90 TYR A O 1
ATOM 770 N N . PHE A 1 91 ? -11.731 -6.725 -13.509 1.00 92.75 91 PHE A N 1
ATOM 771 C CA . PHE A 1 91 ? -12.052 -6.009 -12.281 1.00 92.75 91 PHE A CA 1
ATOM 772 C C . PHE A 1 91 ? -10.941 -5.007 -11.961 1.00 92.75 91 PHE A C 1
ATOM 774 O O . PHE A 1 91 ? -9.786 -5.388 -11.783 1.00 92.75 91 PHE A O 1
ATOM 781 N N . ASN A 1 92 ? -11.294 -3.725 -11.884 1.00 93.94 92 ASN A N 1
ATOM 782 C CA . ASN A 1 92 ? -10.380 -2.671 -11.465 1.00 93.94 92 ASN A CA 1
ATOM 783 C C . ASN A 1 92 ? -10.418 -2.542 -9.936 1.00 93.94 92 ASN A C 1
ATOM 785 O O . ASN A 1 92 ? -11.403 -2.055 -9.376 1.00 93.94 92 ASN A O 1
ATOM 789 N N . ASN A 1 93 ? -9.343 -2.960 -9.268 1.00 96.50 93 ASN A N 1
ATOM 790 C CA . ASN A 1 93 ? -9.248 -2.949 -7.809 1.00 96.50 93 ASN A CA 1
ATOM 791 C C . ASN A 1 93 ? -8.972 -1.552 -7.217 1.00 96.50 93 ASN A C 1
ATOM 793 O O . ASN A 1 93 ? -8.851 -1.438 -5.999 1.00 96.50 93 ASN A O 1
ATOM 797 N N . GLN A 1 94 ? -8.953 -0.476 -8.021 1.00 96.56 94 GLN A N 1
ATOM 798 C CA . GLN A 1 94 ? -8.846 0.903 -7.518 1.00 96.56 94 GLN A CA 1
ATOM 799 C C . GLN A 1 94 ? -9.862 1.200 -6.410 1.00 96.56 94 GLN A C 1
ATOM 801 O O . GLN A 1 94 ? -9.534 1.878 -5.448 1.00 96.56 94 GLN A O 1
ATOM 806 N N . ILE A 1 95 ? -11.076 0.652 -6.506 1.00 97.19 95 ILE A N 1
ATOM 807 C CA . ILE A 1 95 ? -12.111 0.834 -5.480 1.00 97.19 95 ILE A CA 1
ATOM 808 C C . ILE A 1 95 ? -11.699 0.278 -4.105 1.00 97.19 95 ILE A C 1
ATOM 810 O O . ILE A 1 95 ? -12.104 0.810 -3.074 1.00 97.19 95 ILE A O 1
ATOM 814 N N . ILE A 1 96 ? -10.884 -0.779 -4.074 1.00 97.75 96 ILE A N 1
ATOM 815 C CA . ILE A 1 96 ? -10.346 -1.374 -2.843 1.00 97.75 96 ILE A CA 1
ATOM 816 C C . ILE A 1 96 ? -9.151 -0.556 -2.350 1.00 97.75 96 ILE A C 1
ATOM 818 O O . ILE A 1 96 ? -9.048 -0.270 -1.160 1.00 97.75 96 ILE A O 1
ATOM 822 N N . VAL A 1 97 ? -8.283 -0.119 -3.263 1.00 98.00 97 VAL A N 1
ATOM 823 C CA . VAL A 1 97 ? -7.170 0.784 -2.942 1.00 98.00 97 VAL A CA 1
ATOM 824 C C . VAL A 1 97 ? -7.690 2.081 -2.307 1.00 98.00 97 VAL A C 1
ATOM 826 O O . VAL A 1 97 ? -7.234 2.458 -1.229 1.00 98.00 97 VAL A O 1
ATOM 829 N N . ASP A 1 98 ? -8.705 2.705 -2.907 1.00 97.44 98 ASP A N 1
ATOM 830 C CA . ASP A 1 98 ? -9.339 3.928 -2.406 1.00 97.44 98 ASP A CA 1
ATOM 831 C C . ASP A 1 98 ? -9.994 3.703 -1.038 1.00 97.44 98 ASP A C 1
ATOM 833 O O . ASP A 1 98 ? -9.862 4.539 -0.145 1.00 97.44 98 ASP A O 1
ATOM 837 N N . LEU A 1 99 ? -10.649 2.556 -0.826 1.00 97.88 99 LEU A N 1
ATOM 838 C CA . LEU A 1 99 ? -11.201 2.200 0.485 1.00 97.88 99 LEU A CA 1
ATOM 839 C C . LEU A 1 99 ? -10.134 2.259 1.591 1.00 97.88 99 LEU A C 1
ATOM 841 O O . LEU A 1 99 ? -10.438 2.653 2.718 1.00 97.88 99 LEU A O 1
ATOM 845 N N . VAL A 1 100 ? -8.892 1.884 1.284 1.00 98.06 100 VAL A N 1
ATOM 846 C CA . VAL A 1 100 ? -7.792 1.876 2.252 1.00 98.06 100 VAL A CA 1
ATOM 847 C C . VAL A 1 100 ? -7.134 3.252 2.386 1.00 98.06 100 VAL A C 1
ATOM 849 O O . VAL A 1 100 ? -7.005 3.751 3.507 1.00 98.06 100 VAL A O 1
ATOM 852 N N . GLU A 1 101 ? -6.735 3.870 1.270 1.00 97.12 101 GLU A N 1
ATOM 853 C CA . GLU A 1 101 ? -5.818 5.023 1.266 1.00 97.12 101 GLU A CA 1
ATOM 854 C C . GLU A 1 101 ? -6.482 6.383 1.013 1.00 97.12 101 GLU A C 1
ATOM 856 O O . GLU A 1 101 ? -5.813 7.412 1.131 1.00 97.12 101 GLU A O 1
ATOM 861 N N . GLN A 1 102 ? -7.770 6.430 0.644 1.00 96.31 102 GLN A N 1
ATOM 862 C CA . GLN A 1 102 ? -8.405 7.688 0.249 1.00 96.31 102 GLN A CA 1
ATOM 863 C C . GLN A 1 102 ? -8.287 8.735 1.359 1.00 96.31 102 GLN A C 1
ATOM 865 O O . GLN A 1 102 ? -8.723 8.539 2.495 1.00 96.31 102 GLN A O 1
ATOM 870 N N . GLN A 1 103 ? -7.754 9.902 1.005 1.00 92.44 103 GLN A N 1
ATOM 871 C CA . GLN A 1 103 ? -7.534 10.979 1.959 1.00 92.44 103 GLN A CA 1
ATOM 872 C C . GLN A 1 103 ? -8.838 11.358 2.686 1.00 92.44 103 GLN A C 1
ATOM 874 O O . GLN A 1 103 ? -9.888 11.532 2.063 1.00 92.44 103 GLN A O 1
ATOM 879 N N . HIS A 1 104 ? -8.766 11.478 4.015 1.00 90.44 104 HIS A N 1
ATOM 880 C CA . HIS A 1 104 ? -9.875 11.815 4.926 1.00 90.44 104 HIS A CA 1
ATOM 881 C C . HIS A 1 104 ? -11.041 10.808 5.007 1.00 90.44 104 HIS A C 1
ATOM 883 O O . HIS A 1 104 ? -11.964 11.018 5.798 1.00 90.44 104 HIS A O 1
ATOM 889 N N . LYS A 1 105 ? -11.046 9.739 4.200 1.00 93.19 105 LYS A N 1
ATOM 890 C CA . LYS A 1 105 ? -12.176 8.795 4.113 1.00 93.19 105 LYS A CA 1
ATOM 891 C C . LYS A 1 105 ? -11.778 7.332 4.246 1.00 93.19 105 LYS A C 1
ATOM 893 O O . LYS A 1 105 ? -12.595 6.551 4.721 1.00 93.19 105 LYS A O 1
ATOM 898 N N . GLY A 1 106 ? -10.573 6.975 3.820 1.00 96.25 106 GLY A N 1
ATOM 899 C CA . GLY A 1 106 ? -10.076 5.610 3.824 1.00 96.25 106 GLY A CA 1
ATOM 900 C C . GLY A 1 106 ? -9.777 5.096 5.228 1.00 96.25 106 GLY A C 1
ATOM 901 O O . GLY A 1 106 ? -9.702 5.862 6.192 1.00 96.25 106 GLY A O 1
ATOM 902 N N . ILE A 1 107 ? -9.588 3.783 5.329 1.00 97.69 107 ILE A N 1
ATOM 903 C CA . ILE A 1 107 ? -9.301 3.090 6.591 1.00 97.69 107 ILE A CA 1
ATOM 904 C C . ILE A 1 107 ? -8.092 3.712 7.304 1.00 97.69 107 ILE A C 1
ATOM 906 O O . ILE A 1 107 ? -8.180 3.981 8.500 1.00 97.69 107 ILE A O 1
ATOM 910 N N . ILE A 1 108 ? -7.003 4.000 6.578 1.00 96.94 108 ILE A N 1
ATOM 911 C CA . ILE A 1 108 ? -5.784 4.583 7.164 1.00 96.94 108 ILE A CA 1
ATOM 912 C C . ILE A 1 108 ? -6.054 5.992 7.698 1.00 96.94 108 ILE A C 1
ATOM 914 O O . ILE A 1 108 ? -5.652 6.306 8.809 1.00 96.94 108 ILE A O 1
ATOM 918 N N . ALA A 1 109 ? -6.807 6.819 6.967 1.00 95.81 109 ALA A N 1
ATOM 919 C CA . ALA A 1 109 ? -7.151 8.162 7.433 1.00 95.81 109 ALA A CA 1
ATOM 920 C C . ALA A 1 109 ? -8.001 8.126 8.716 1.00 95.81 109 ALA A C 1
ATOM 922 O O . ALA A 1 109 ? -7.815 8.941 9.614 1.00 95.81 109 ALA A O 1
ATOM 923 N N . ILE A 1 110 ? -8.926 7.165 8.819 1.00 94.94 110 ILE A N 1
ATOM 924 C CA . ILE A 1 110 ? -9.746 6.984 10.023 1.00 94.94 110 ILE A CA 1
ATOM 925 C C . ILE A 1 110 ? -8.895 6.474 11.195 1.00 94.94 110 ILE A C 1
ATOM 927 O O . ILE A 1 110 ? -9.135 6.876 12.334 1.00 94.94 110 ILE A O 1
ATOM 931 N N . LEU A 1 111 ? -7.909 5.614 10.925 1.00 95.00 111 LEU A N 1
ATOM 932 C CA . LEU A 1 111 ? -6.957 5.132 11.924 1.00 95.00 111 LEU A CA 1
ATOM 933 C C . LEU A 1 111 ? -6.063 6.270 12.435 1.00 95.00 111 LEU A C 1
ATOM 935 O O . LEU A 1 111 ? -5.929 6.438 13.643 1.00 95.00 111 LEU A O 1
ATOM 939 N N . ASP A 1 112 ? -5.528 7.098 11.537 1.00 93.38 112 ASP A N 1
ATOM 940 C CA . ASP A 1 112 ? -4.714 8.264 11.894 1.00 93.38 112 ASP A CA 1
ATOM 941 C C . ASP A 1 112 ? -5.505 9.255 12.763 1.00 93.38 112 ASP A C 1
ATOM 943 O O . ASP A 1 112 ? -5.017 9.688 13.810 1.00 93.38 112 ASP A O 1
ATOM 947 N N . ASP A 1 113 ? -6.754 9.561 12.389 1.00 91.44 113 ASP A N 1
ATOM 948 C CA . ASP A 1 113 ? -7.655 10.409 13.183 1.00 91.44 113 ASP A CA 1
ATOM 949 C C . ASP A 1 113 ? -7.884 9.832 14.597 1.00 91.44 113 ASP A C 1
ATOM 951 O O . ASP A 1 113 ? -7.934 10.573 15.585 1.00 91.44 1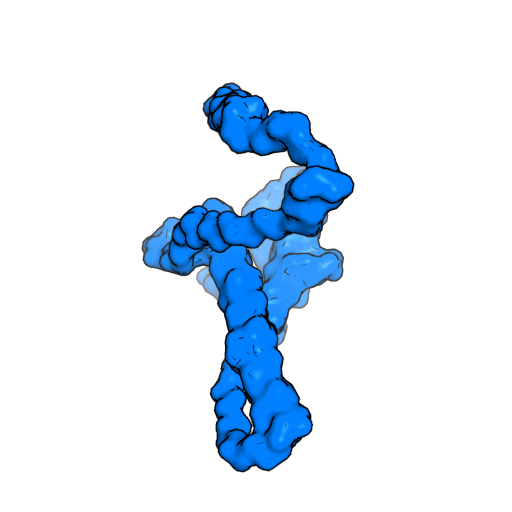13 ASP A O 1
ATOM 955 N N . ALA A 1 114 ? -8.024 8.506 14.709 1.00 90.62 114 ALA A N 1
ATOM 956 C CA . ALA A 1 114 ? -8.189 7.812 15.984 1.00 90.62 114 ALA A CA 1
ATOM 957 C C . ALA A 1 114 ? -6.917 7.885 16.848 1.00 90.62 114 ALA A C 1
ATOM 959 O O . ALA A 1 114 ? -7.014 8.153 18.046 1.00 90.62 114 ALA A O 1
ATOM 960 N N . CYS A 1 115 ? -5.734 7.718 16.249 1.00 89.38 115 CYS A N 1
ATOM 961 C CA . CYS A 1 115 ? -4.445 7.783 16.942 1.00 89.38 115 CYS A CA 1
ATOM 962 C C . CYS A 1 115 ? -4.053 9.201 17.386 1.00 89.38 115 CYS A C 1
ATOM 964 O O . CYS A 1 115 ? -3.341 9.352 18.379 1.00 89.38 115 CYS A O 1
ATOM 966 N N . MET A 1 116 ? -4.502 10.240 16.676 1.00 86.44 116 MET A N 1
ATOM 967 C CA . MET A 1 116 ? -4.222 11.643 17.021 1.00 86.44 116 MET A CA 1
ATOM 968 C C . MET A 1 116 ? -5.119 12.187 18.137 1.00 86.44 116 MET A C 1
ATOM 970 O O . MET A 1 116 ? -4.854 13.258 18.691 1.00 86.44 116 MET A O 1
ATOM 974 N N . ASN A 1 117 ? -6.193 11.476 18.476 1.00 82.12 117 ASN A N 1
ATOM 975 C CA . ASN A 1 117 ? -7.126 11.920 19.496 1.00 82.12 117 ASN A CA 1
ATOM 976 C C . ASN A 1 117 ? -6.486 11.841 20.893 1.00 82.12 117 ASN A C 1
ATOM 978 O O . ASN A 1 117 ? -5.975 10.807 21.308 1.00 82.12 117 ASN A O 1
ATOM 982 N N . VAL A 1 118 ? -6.551 12.938 21.652 1.00 68.88 118 VAL A N 1
ATOM 983 C CA . VAL A 1 118 ? -5.926 13.054 22.990 1.00 68.88 118 VAL A CA 1
ATOM 984 C C . VAL A 1 118 ? -6.681 12.230 24.055 1.00 68.88 118 VAL A C 1
ATOM 986 O O . VAL A 1 118 ? -6.177 11.993 25.153 1.00 68.88 118 VAL A O 1
ATOM 989 N N . GLY A 1 119 ? -7.904 11.787 23.745 1.00 77.19 119 GLY A N 1
ATOM 990 C CA . GLY A 1 119 ? -8.695 10.885 24.585 1.00 77.19 119 GLY A CA 1
ATOM 991 C C . GLY A 1 119 ? -8.303 9.413 24.421 1.00 77.19 119 GLY A C 1
ATOM 992 O O . GLY A 1 119 ? -7.673 9.029 23.444 1.00 77.19 119 GLY A O 1
ATOM 993 N N . LYS A 1 120 ? -8.718 8.557 25.366 1.00 75.94 120 LYS A N 1
ATOM 994 C CA . LYS A 1 120 ? -8.577 7.098 25.225 1.00 75.94 120 LYS A CA 1
ATOM 995 C C . LYS A 1 120 ? -9.505 6.595 24.116 1.00 75.94 120 LYS A C 1
ATOM 997 O O . LYS A 1 120 ? -10.675 6.335 24.381 1.00 75.94 120 LYS A O 1
ATOM 1002 N N . VAL A 1 121 ? -8.988 6.477 22.899 1.00 85.94 121 VAL A N 1
ATOM 1003 C CA . VAL A 1 121 ? -9.649 5.749 21.811 1.00 85.94 121 VAL A CA 1
ATOM 1004 C C . VAL A 1 121 ? -9.277 4.273 21.934 1.00 85.94 121 VAL A C 1
ATOM 1006 O O . VAL A 1 121 ? -8.104 3.952 22.118 1.00 85.94 121 VAL A O 1
ATOM 1009 N N . THR A 1 122 ? -10.273 3.389 21.895 1.00 91.31 122 THR A N 1
ATOM 1010 C CA . THR A 1 122 ? -10.071 1.932 21.896 1.00 91.31 122 THR A CA 1
ATOM 1011 C C . THR A 1 122 ? -10.314 1.350 20.507 1.00 91.31 122 THR A C 1
ATOM 1013 O O . THR A 1 122 ? -10.930 1.998 19.654 1.00 91.31 122 THR A O 1
ATOM 1016 N N . ASP A 1 123 ? -9.870 0.114 20.283 1.00 92.19 123 ASP A N 1
ATOM 1017 C CA . ASP A 1 123 ? -10.069 -0.590 19.012 1.00 92.19 123 ASP A CA 1
ATOM 1018 C C . ASP A 1 123 ? -11.561 -0.748 18.674 1.00 92.19 123 ASP A C 1
ATOM 1020 O O . ASP A 1 123 ? -11.950 -0.655 17.510 1.00 92.19 123 ASP A O 1
ATOM 1024 N N . GLU A 1 124 ? -12.430 -0.892 19.682 1.00 92.38 124 GLU A N 1
ATOM 1025 C CA . GLU A 1 124 ? -13.883 -0.940 19.485 1.00 92.38 124 GLU A CA 1
ATOM 1026 C C . GLU A 1 124 ? -14.436 0.395 18.976 1.00 92.38 124 GLU A C 1
ATOM 1028 O O . GLU A 1 124 ? -15.276 0.410 18.075 1.00 92.38 124 GLU A O 1
ATOM 1033 N N . MET A 1 125 ? -13.944 1.522 19.506 1.00 92.81 125 MET A N 1
ATOM 1034 C CA . MET A 1 125 ? -14.340 2.855 19.037 1.00 92.81 125 MET A CA 1
ATOM 1035 C C . MET A 1 125 ? -13.856 3.109 17.606 1.00 92.81 125 MET A C 1
ATOM 1037 O O . MET A 1 125 ? -14.575 3.705 16.800 1.00 92.81 125 MET A O 1
ATOM 1041 N N . PHE A 1 126 ? -12.650 2.644 17.272 1.00 93.81 126 PHE A N 1
ATOM 1042 C CA . PHE A 1 126 ? -12.139 2.685 15.905 1.00 93.81 126 PHE A CA 1
ATOM 1043 C C . PHE A 1 126 ? -13.014 1.849 14.960 1.00 93.81 126 PHE A C 1
ATOM 1045 O O . PHE A 1 126 ? -13.441 2.347 13.915 1.00 93.81 126 PHE A O 1
ATOM 1052 N N . LEU A 1 127 ? -13.366 0.620 15.348 1.00 94.62 127 LEU A N 1
ATOM 1053 C CA . LEU A 1 127 ? -14.252 -0.245 14.568 1.0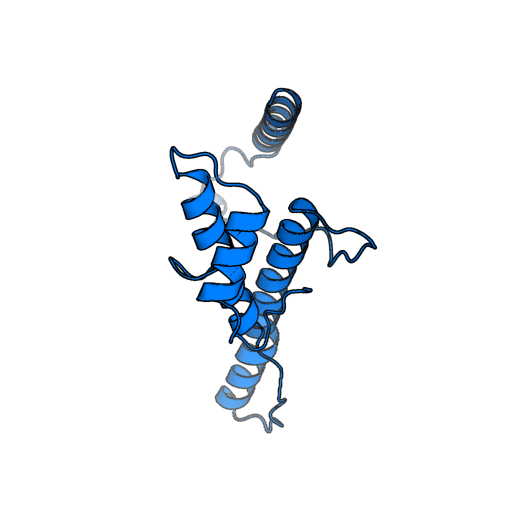0 94.62 127 LEU A CA 1
ATOM 1054 C C . LEU A 1 127 ? -15.646 0.373 14.378 1.00 94.62 127 LEU A C 1
ATOM 1056 O O . LEU A 1 127 ? -16.215 0.296 13.288 1.00 94.62 127 LEU A O 1
ATOM 1060 N N . GLU A 1 128 ? -16.193 1.028 15.403 1.00 93.94 128 GLU A N 1
ATOM 1061 C CA . GLU A 1 128 ? -17.456 1.761 15.299 1.00 93.94 128 GLU A CA 1
ATOM 1062 C C . GLU A 1 128 ? -17.356 2.920 14.294 1.00 93.94 128 GLU A C 1
ATOM 1064 O O . GLU A 1 128 ? -18.238 3.090 13.447 1.00 93.94 128 GLU A O 1
ATOM 1069 N N . ALA A 1 129 ? -16.258 3.681 14.315 1.00 94.00 129 ALA A N 1
ATOM 1070 C CA . ALA A 1 129 ? -16.014 4.745 13.344 1.00 94.00 129 ALA A CA 1
ATOM 1071 C C . ALA A 1 129 ? -15.917 4.208 11.905 1.00 94.00 129 ALA A C 1
ATOM 1073 O O . ALA A 1 129 ? -16.500 4.806 10.992 1.00 94.00 129 ALA A O 1
ATOM 1074 N N . LEU A 1 130 ? -15.246 3.068 11.702 1.00 95.62 130 LEU A N 1
ATOM 1075 C CA . LEU A 1 130 ? -15.203 2.377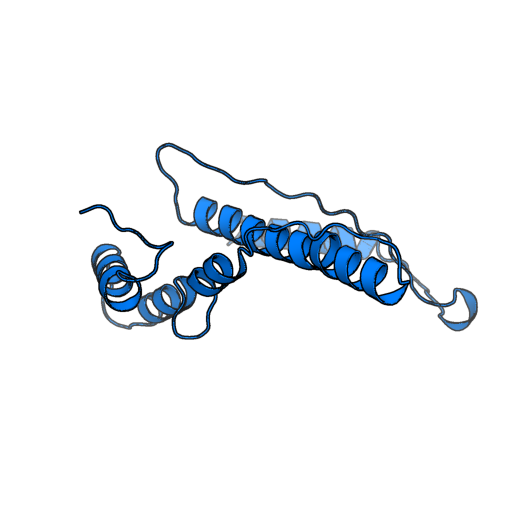 10.411 1.00 95.62 130 LEU A CA 1
ATOM 1076 C C . LEU A 1 130 ? -16.604 1.948 9.965 1.00 95.62 130 LEU A C 1
ATOM 1078 O O . LEU A 1 130 ? -17.004 2.245 8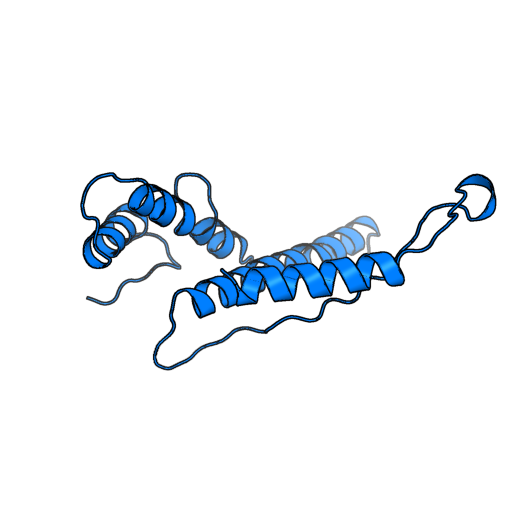.842 1.00 95.62 130 LEU A O 1
ATOM 1082 N N . ASN A 1 131 ? -17.387 1.323 10.845 1.00 95.62 131 ASN A N 1
ATOM 1083 C CA . ASN A 1 131 ? -18.754 0.897 10.541 1.00 95.62 131 ASN A CA 1
ATOM 1084 C C . ASN A 1 131 ? -19.651 2.074 10.139 1.00 95.62 131 ASN A C 1
ATOM 1086 O O . ASN A 1 131 ? -20.405 1.981 9.169 1.00 95.62 131 ASN A O 1
ATOM 1090 N N . ASN A 1 132 ? -19.528 3.201 10.839 1.00 94.56 132 ASN A N 1
ATOM 1091 C CA . ASN A 1 132 ? -20.311 4.402 10.570 1.00 94.56 132 ASN A CA 1
ATOM 1092 C C . ASN A 1 132 ? -19.941 5.061 9.231 1.00 94.56 132 ASN A C 1
ATOM 1094 O O . ASN A 1 132 ? -20.830 5.495 8.496 1.00 94.56 132 ASN A O 1
ATOM 1098 N N . LYS A 1 133 ? -18.644 5.139 8.899 1.00 94.31 133 LYS A N 1
ATOM 1099 C CA . LYS A 1 133 ? -18.161 5.807 7.677 1.00 94.31 133 LYS A CA 1
ATOM 1100 C C . LYS A 1 133 ? -18.192 4.899 6.440 1.00 94.31 133 LYS A C 1
ATOM 1102 O O . LYS A 1 133 ? -18.538 5.365 5.357 1.00 94.31 133 LYS A O 1
ATOM 1107 N N . LEU A 1 134 ? -17.849 3.621 6.595 1.00 96.00 134 LEU A N 1
ATOM 1108 C CA . LEU A 1 134 ? -17.583 2.677 5.503 1.00 96.00 134 LEU A CA 1
ATOM 1109 C C . LEU A 1 134 ? -18.598 1.530 5.411 1.00 96.00 134 LEU A C 1
ATOM 1111 O O . LEU A 1 134 ? -18.560 0.778 4.443 1.00 96.00 134 LEU A O 1
ATOM 1115 N N . GLY A 1 135 ? -19.555 1.409 6.338 1.00 93.81 135 GLY A N 1
ATOM 1116 C CA . GLY A 1 135 ? -20.504 0.285 6.400 1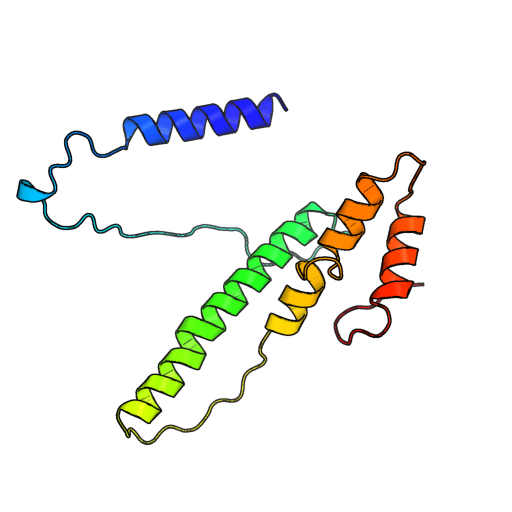.00 93.81 135 GLY A CA 1
ATOM 1117 C C . GLY A 1 135 ? -21.398 0.074 5.168 1.00 93.81 135 GLY A C 1
ATOM 1118 O O . GLY A 1 135 ? -22.037 -0.966 5.052 1.00 93.81 135 GLY A O 1
ATOM 1119 N N . LYS A 1 136 ? -21.461 1.043 4.245 1.00 94.12 136 LYS A N 1
ATOM 1120 C CA . LYS A 1 136 ? -22.188 0.933 2.965 1.00 94.12 136 LYS A CA 1
ATOM 1121 C C . LYS A 1 136 ? -21.287 0.585 1.774 1.00 94.12 136 LYS A C 1
ATOM 1123 O O . LYS A 1 136 ? -21.793 0.426 0.666 1.00 94.12 136 LYS A O 1
ATOM 1128 N N . HIS A 1 137 ? -19.972 0.533 1.966 1.00 96.31 137 HIS A N 1
ATOM 1129 C CA . HIS A 1 137 ? -19.024 0.267 0.893 1.00 96.31 137 HIS A CA 1
ATOM 1130 C C . HIS A 1 137 ? -19.046 -1.220 0.518 1.00 96.31 137 HIS A C 1
ATOM 1132 O O . HIS A 1 137 ? -18.937 -2.076 1.388 1.00 96.31 137 HIS A O 1
ATOM 1138 N N . ALA A 1 138 ? -19.147 -1.538 -0.776 1.00 95.75 138 ALA A N 1
ATOM 1139 C CA . ALA A 1 138 ? -19.330 -2.914 -1.258 1.00 95.75 138 ALA A CA 1
ATOM 1140 C C . ALA A 1 138 ? -18.202 -3.884 -0.853 1.00 95.75 138 ALA A C 1
ATOM 1142 O O . ALA A 1 138 ? -18.433 -5.082 -0.725 1.00 95.75 138 ALA A O 1
ATOM 1143 N N . HIS A 1 139 ? -16.995 -3.356 -0.636 1.00 95.94 139 HIS A N 1
ATOM 1144 C CA . HIS A 1 139 ? -15.811 -4.126 -0.240 1.00 95.94 139 HIS A CA 1
ATOM 1145 C C . HIS A 1 139 ? -15.455 -3.986 1.250 1.00 95.94 139 HIS A C 1
ATOM 1147 O O . HIS A 1 139 ? -14.397 -4.441 1.668 1.00 95.94 139 HIS A O 1
ATOM 1153 N N . PHE A 1 140 ? -16.313 -3.350 2.055 1.00 96.69 140 PHE A N 1
ATOM 1154 C CA . PHE A 1 140 ? -16.158 -3.299 3.507 1.00 96.69 140 PHE A CA 1
ATOM 1155 C C . PHE A 1 140 ? -17.292 -4.077 4.167 1.00 96.69 140 PHE A C 1
ATOM 1157 O O . PHE A 1 140 ? -18.470 -3.866 3.886 1.00 96.69 140 PHE A O 1
ATOM 1164 N N . SER A 1 141 ? -16.936 -4.971 5.080 1.00 95.44 141 SER A N 1
ATOM 1165 C CA . SER A 1 141 ? -17.905 -5.656 5.926 1.00 95.44 141 SER A CA 1
ATOM 1166 C C . SER A 1 141 ? -17.325 -5.812 7.319 1.00 95.44 141 SER A C 1
ATOM 1168 O O . SER A 1 141 ? -16.116 -5.963 7.484 1.00 95.44 141 SER A O 1
ATOM 1170 N N . SER A 1 142 ? -18.199 -5.768 8.317 1.00 91.94 142 SER A N 1
ATOM 1171 C CA . SER A 1 142 ? -17.825 -5.916 9.715 1.00 91.94 142 SER A CA 1
ATOM 1172 C C . SER A 1 142 ? -18.619 -7.052 10.332 1.00 91.94 142 SER A C 1
ATOM 1174 O O . SER A 1 142 ? -19.818 -7.202 10.071 1.00 91.94 142 SER A O 1
ATOM 1176 N N . ARG A 1 143 ? -17.934 -7.890 11.110 1.00 84.19 143 ARG A N 1
ATOM 1177 C CA . ARG A 1 143 ? -18.572 -8.965 11.869 1.00 84.19 143 ARG A CA 1
ATOM 1178 C C . ARG A 1 143 ? -19.140 -8.348 13.146 1.00 84.19 143 ARG A C 1
ATOM 1180 O O . ARG A 1 143 ? -18.440 -7.599 13.819 1.00 84.19 143 ARG A O 1
ATOM 1187 N N . LYS A 1 144 ? -20.417 -8.620 13.414 1.00 57.03 144 LYS A N 1
ATOM 1188 C CA . LYS A 1 144 ? -21.063 -8.250 14.678 1.00 57.03 144 LYS A CA 1
ATOM 1189 C C . LYS A 1 144 ? -20.562 -9.119 15.818 1.00 57.03 144 LYS A C 1
ATOM 1191 O O . LYS A 1 144 ? -20.305 -10.313 15.545 1.00 57.03 144 LYS A O 1
#

Radius of gyration: 21.76 Å; chains: 1; bounding box: 54×31×61 Å